Protein AF-A0A1G3GD94-F1 (afdb_monomer_lite)

Structure (mmCIF, N/CA/C/O backbone):
data_AF-A0A1G3GD94-F1
#
_entry.id   AF-A0A1G3GD94-F1
#
loop_
_atom_site.group_PDB
_atom_site.id
_atom_site.type_symbol
_atom_site.label_atom_id
_atom_site.label_alt_id
_atom_site.label_comp_id
_atom_site.label_asym_id
_atom_site.label_entity_id
_atom_site.label_seq_id
_atom_site.pdbx_PDB_ins_code
_atom_site.Cartn_x
_atom_site.Cartn_y
_atom_site.Cartn_z
_atom_site.occupancy
_atom_site.B_iso_or_equiv
_atom_site.auth_seq_id
_atom_site.auth_comp_id
_atom_site.auth_asym_id
_atom_site.auth_atom_id
_atom_site.pdbx_PDB_model_num
ATOM 1 N N . MET A 1 1 ? -26.693 33.421 21.649 1.00 55.22 1 MET A N 1
ATOM 2 C CA . MET A 1 1 ? -25.336 32.861 21.444 1.00 55.22 1 MET A CA 1
ATOM 3 C C . MET A 1 1 ? -24.339 33.397 22.487 1.00 55.22 1 MET A C 1
ATOM 5 O O . MET A 1 1 ? -23.195 33.652 22.156 1.00 55.22 1 MET A O 1
ATOM 9 N N . SER A 1 2 ? -24.742 33.549 23.755 1.00 68.50 2 SER A N 1
ATOM 10 C CA . SER A 1 2 ? -23.859 34.012 24.847 1.00 68.50 2 SER A CA 1
ATOM 11 C C . SER A 1 2 ? -23.250 32.871 25.668 1.00 68.50 2 SER A C 1
ATOM 13 O O . SER A 1 2 ? -22.349 33.102 26.458 1.00 68.50 2 SER A O 1
ATOM 15 N N . GLU A 1 3 ? -23.748 31.647 25.492 1.00 65.88 3 GLU A N 1
ATOM 16 C CA . GLU A 1 3 ? -23.372 30.481 26.299 1.00 65.88 3 GLU A CA 1
ATOM 17 C C . GLU A 1 3 ? -21.936 29.992 26.029 1.00 65.88 3 GLU A C 1
ATOM 19 O O . GLU A 1 3 ? -21.295 29.480 26.934 1.00 65.88 3 GLU A O 1
ATOM 24 N N . TYR A 1 4 ? -21.397 30.237 24.830 1.00 69.19 4 TYR A N 1
ATOM 25 C CA . TYR A 1 4 ? -20.037 29.836 24.433 1.00 69.19 4 TYR A CA 1
ATOM 26 C C . TYR A 1 4 ? -19.019 30.987 24.478 1.00 69.19 4 TYR A C 1
ATOM 28 O O . TYR A 1 4 ? -17.971 30.908 23.835 1.00 69.19 4 TYR A O 1
ATOM 36 N N . ALA A 1 5 ? -19.332 32.087 25.168 1.00 80.00 5 ALA A N 1
ATOM 37 C CA . ALA A 1 5 ? -18.368 33.168 25.340 1.00 80.00 5 ALA A CA 1
ATOM 38 C C . ALA A 1 5 ? -17.211 32.695 26.252 1.00 80.00 5 ALA A C 1
AT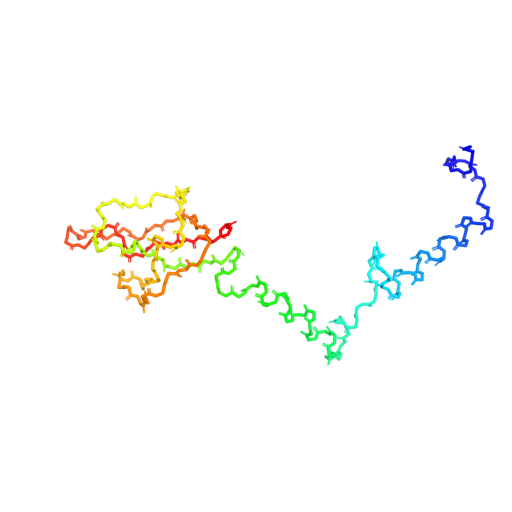OM 40 O O . ALA A 1 5 ? -17.467 31.950 27.199 1.00 80.00 5 ALA A O 1
ATOM 41 N N . PRO A 1 6 ? -15.950 33.099 26.003 1.00 77.38 6 PRO A N 1
ATOM 42 C CA . PRO A 1 6 ? -14.791 32.646 26.787 1.00 77.38 6 PRO A CA 1
ATOM 43 C C . PRO A 1 6 ? -14.881 32.947 28.292 1.00 77.38 6 PRO A C 1
ATOM 45 O O . PRO A 1 6 ? -14.199 32.319 29.096 1.00 77.38 6 PRO A O 1
ATOM 48 N N . ASP A 1 7 ? -15.704 33.926 28.654 1.00 83.19 7 ASP A N 1
ATOM 49 C CA . ASP A 1 7 ? -15.968 34.440 29.995 1.00 83.19 7 ASP A CA 1
ATOM 50 C C . ASP A 1 7 ? -17.333 34.005 30.560 1.00 83.19 7 ASP A C 1
ATOM 52 O O . ASP A 1 7 ? -17.680 34.367 31.687 1.00 83.19 7 ASP A O 1
ATOM 56 N N . ALA A 1 8 ? -18.113 33.215 29.814 1.00 79.81 8 ALA A N 1
ATOM 57 C CA . ALA A 1 8 ? -19.373 32.683 30.311 1.00 79.81 8 ALA A CA 1
ATOM 58 C C . ALA A 1 8 ? -19.117 31.693 31.467 1.00 79.81 8 ALA A C 1
ATOM 60 O O . ALA A 1 8 ? -18.247 30.822 31.359 1.00 79.81 8 ALA A O 1
ATOM 61 N N . PRO A 1 9 ? -19.871 31.774 32.581 1.00 80.81 9 PRO A N 1
ATOM 62 C CA . PRO A 1 9 ? -19.737 30.808 33.662 1.00 80.81 9 PRO A CA 1
ATOM 63 C C . PRO A 1 9 ? -20.099 29.401 33.170 1.00 80.81 9 PRO A C 1
ATOM 65 O O . PRO A 1 9 ? -21.070 29.208 32.434 1.00 80.81 9 PRO A O 1
ATOM 68 N N . GLY A 1 10 ? -19.337 28.397 33.612 1.00 81.44 10 GLY A N 1
ATOM 69 C CA . GLY A 1 10 ? -19.666 26.995 33.366 1.00 81.44 10 GLY A CA 1
ATOM 70 C C . GLY A 1 10 ? -21.061 26.675 33.908 1.00 81.44 10 GLY A C 1
ATOM 71 O O . GLY A 1 10 ? -21.340 26.895 35.086 1.00 81.44 10 GLY A O 1
ATOM 72 N N . THR A 1 11 ? -21.948 26.170 33.051 1.00 87.69 11 THR A N 1
ATOM 73 C CA . THR A 1 11 ? -23.296 25.752 33.434 1.00 87.69 11 THR A CA 1
ATOM 74 C C . THR A 1 11 ? -23.280 24.257 33.730 1.00 87.69 11 THR A C 1
ATOM 76 O O . T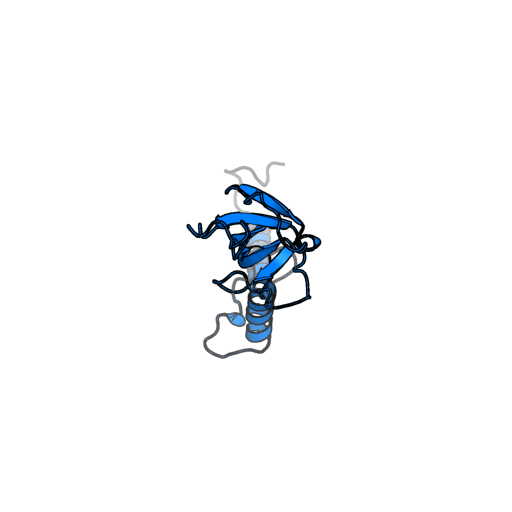HR A 1 11 ? -22.380 23.533 33.299 1.00 87.69 11 THR A O 1
ATOM 79 N N . ALA A 1 12 ? -24.299 23.758 34.430 1.00 86.88 12 ALA A N 1
ATOM 80 C CA . ALA A 1 12 ? -24.476 22.315 34.587 1.00 86.88 12 ALA A CA 1
ATOM 81 C C . ALA A 1 12 ? -24.552 21.591 33.225 1.00 86.88 12 ALA A C 1
ATOM 83 O O . ALA A 1 12 ? -24.086 20.459 33.110 1.00 86.88 12 ALA A O 1
ATOM 84 N N . ASP A 1 13 ? -25.073 22.257 32.186 1.00 87.12 13 ASP A N 1
ATOM 85 C CA . ASP A 1 13 ? -25.133 21.693 30.837 1.00 87.12 13 ASP A CA 1
ATOM 86 C C . ASP A 1 13 ? -23.746 21.570 30.192 1.00 87.12 13 ASP A C 1
ATOM 88 O O . ASP A 1 13 ? -23.442 20.546 29.582 1.00 87.12 13 ASP A O 1
ATOM 92 N N . HIS A 1 14 ? -22.864 22.555 30.394 1.00 87.94 14 HIS A N 1
ATOM 93 C CA . HIS A 1 14 ? -21.470 22.469 29.949 1.00 87.94 14 HIS A CA 1
ATOM 94 C C . HIS A 1 14 ? -20.752 21.261 30.555 1.00 87.94 14 HIS A C 1
ATOM 96 O O . HIS A 1 14 ? -20.123 20.488 29.830 1.00 87.94 14 HIS A O 1
ATOM 102 N N . PHE A 1 15 ? -20.878 21.063 31.870 1.00 88.56 15 PHE A N 1
ATOM 103 C CA . PHE A 1 15 ? -20.244 19.929 32.541 1.00 88.56 15 PHE A CA 1
ATOM 104 C C . PHE A 1 15 ? -20.851 18.592 32.116 1.00 88.56 15 PHE A C 1
ATOM 106 O O . PHE A 1 15 ? -20.102 17.650 31.874 1.00 88.56 15 PHE A O 1
ATOM 113 N N . ARG A 1 16 ? -22.177 18.515 31.946 1.00 91.56 16 ARG A N 1
ATOM 114 C CA . ARG A 1 16 ? -22.845 17.319 31.417 1.00 91.56 16 ARG A CA 1
ATOM 115 C C . ARG A 1 16 ? -22.297 16.932 30.045 1.00 91.56 16 ARG A C 1
ATOM 117 O O . ARG A 1 16 ? -21.843 15.808 29.879 1.00 91.56 16 ARG A O 1
ATOM 124 N N . ARG A 1 17 ? -22.267 17.868 29.092 1.00 86.44 17 ARG A N 1
ATOM 125 C CA . ARG A 1 17 ? -21.763 17.607 27.733 1.00 86.44 17 ARG A CA 1
ATOM 126 C C . ARG A 1 17 ? -20.288 17.224 27.720 1.00 86.44 17 ARG A C 1
ATOM 128 O O . ARG A 1 17 ? -19.866 16.410 26.906 1.00 86.44 17 ARG A O 1
ATOM 135 N N . TRP A 1 18 ? -19.491 17.806 28.615 1.00 86.06 18 TRP A N 1
ATOM 136 C CA . TRP A 1 18 ? -18.092 17.424 28.776 1.00 86.06 18 TRP A CA 1
ATOM 137 C C . TRP A 1 18 ? -17.958 15.970 29.246 1.00 86.06 18 TRP A C 1
ATOM 139 O O . TRP A 1 18 ? -17.188 15.217 28.651 1.00 86.06 18 TRP A O 1
ATOM 149 N N . PHE A 1 19 ? -18.746 15.553 30.241 1.00 89.06 19 PHE A N 1
ATOM 150 C CA . PHE A 1 19 ? -18.791 14.160 30.695 1.00 89.06 19 PHE A CA 1
ATOM 151 C C . PHE A 1 19 ? -19.291 13.204 29.607 1.00 89.06 19 PHE A C 1
ATOM 153 O O . PHE A 1 19 ? -18.637 12.198 29.352 1.00 89.06 19 PHE A O 1
ATOM 160 N N . GLU A 1 20 ? -20.376 13.543 28.910 1.00 89.75 20 GLU A N 1
ATOM 161 C CA . GLU A 1 20 ? -20.911 12.746 27.796 1.00 89.75 20 GLU A CA 1
ATOM 162 C C . GLU A 1 20 ? -19.866 12.550 26.685 1.00 89.75 20 GLU A C 1
ATOM 164 O O . GLU A 1 20 ? -19.758 11.470 26.108 1.00 89.75 20 GLU A O 1
ATOM 169 N N . ASN A 1 21 ? -19.044 13.568 26.411 1.00 84.25 21 ASN A N 1
ATOM 170 C CA . ASN A 1 21 ? -17.968 13.471 25.427 1.00 84.25 21 ASN A CA 1
ATOM 171 C C . ASN A 1 21 ? -16.842 12.524 25.884 1.00 84.25 21 ASN A C 1
ATOM 173 O O . ASN A 1 21 ? -16.327 11.737 25.089 1.00 84.25 21 ASN A O 1
ATOM 177 N N . TRP A 1 22 ? -16.484 12.550 27.172 1.00 85.12 22 TRP A N 1
ATOM 178 C CA . TRP A 1 22 ? -15.541 11.583 27.739 1.00 85.12 22 TRP A CA 1
ATOM 179 C C . TRP A 1 22 ? -16.084 10.157 27.683 1.00 85.12 22 TRP A C 1
ATOM 181 O O . TRP A 1 22 ? -15.377 9.256 27.236 1.00 85.12 22 TRP A O 1
ATOM 191 N N . GLU A 1 23 ? -17.338 9.946 28.078 1.00 85.00 23 GLU A N 1
ATOM 192 C CA . GLU A 1 23 ? -17.993 8.638 27.999 1.00 85.00 23 GLU A CA 1
ATOM 193 C C . GLU A 1 23 ? -18.048 8.122 26.558 1.00 85.00 23 GLU A C 1
ATOM 195 O O . GLU A 1 23 ? -17.695 6.969 26.30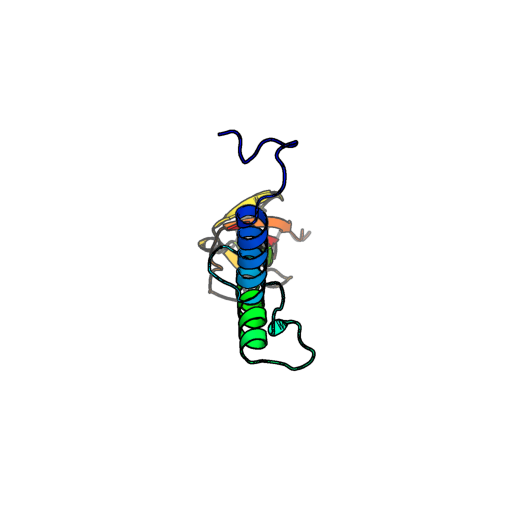6 1.00 85.00 23 GLU A O 1
ATOM 200 N N . ALA A 1 24 ? -18.394 8.982 25.596 1.00 80.62 24 ALA A N 1
ATOM 201 C CA . ALA A 1 24 ? -18.385 8.641 24.177 1.00 80.62 24 ALA A CA 1
ATOM 202 C C . ALA A 1 24 ? -16.984 8.232 23.686 1.00 80.62 24 ALA A C 1
ATOM 204 O O . ALA A 1 24 ? -16.856 7.268 22.924 1.00 80.62 24 ALA A O 1
ATOM 205 N N . GLY A 1 25 ? -15.937 8.918 24.158 1.00 77.25 25 GLY A N 1
ATOM 206 C CA . GLY A 1 25 ? -14.540 8.580 23.884 1.00 77.25 25 GLY A CA 1
ATOM 207 C C . GLY A 1 25 ? -14.098 7.250 24.504 1.00 77.25 25 GLY A C 1
ATOM 208 O O . GLY A 1 25 ? -13.366 6.489 23.881 1.00 77.25 25 GLY A O 1
ATOM 209 N N . PHE A 1 26 ? -14.561 6.891 25.701 1.00 78.56 26 PHE A N 1
ATOM 210 C CA . PHE A 1 26 ? -14.248 5.581 26.291 1.00 78.56 26 PHE A CA 1
ATOM 211 C C . PHE A 1 26 ? -15.055 4.435 25.665 1.00 78.56 26 PHE A C 1
ATOM 213 O O . PHE A 1 26 ? -14.518 3.345 25.464 1.00 78.56 26 PHE A O 1
ATOM 220 N N . ALA A 1 27 ? -16.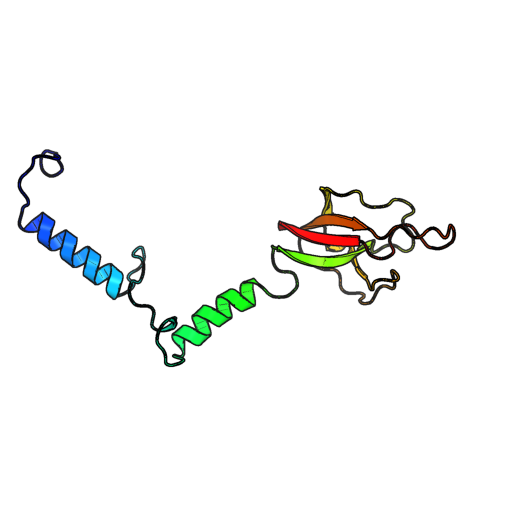314 4.682 25.298 1.00 75.62 27 ALA A N 1
ATOM 221 C CA . ALA A 1 27 ? -17.186 3.703 24.649 1.00 75.62 27 ALA A CA 1
ATOM 222 C C . ALA A 1 27 ? -16.880 3.503 23.151 1.00 75.62 27 ALA A C 1
ATOM 224 O O . ALA A 1 27 ? -17.329 2.522 22.560 1.00 75.62 27 ALA A O 1
ATOM 225 N N . GLY A 1 28 ? -16.111 4.406 22.529 1.00 70.81 28 GLY A N 1
ATOM 226 C CA . GLY A 1 28 ? -15.763 4.331 21.107 1.00 70.81 28 GLY A CA 1
ATOM 227 C C . GLY A 1 28 ? -16.956 4.577 20.180 1.00 70.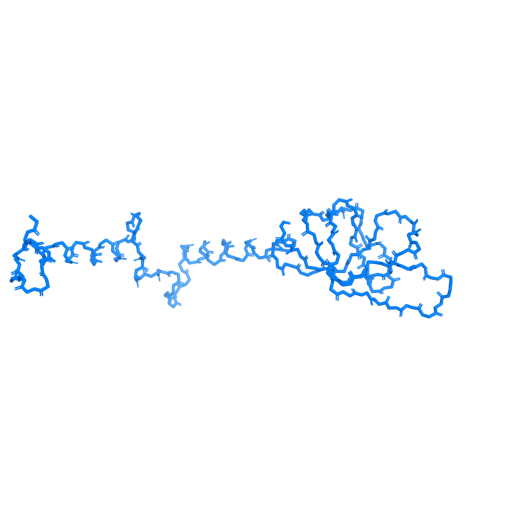81 28 GLY A C 1
ATOM 228 O O . GLY A 1 28 ? -17.094 3.905 19.158 1.00 70.81 28 GLY A O 1
ATOM 229 N N . VAL A 1 29 ? -17.841 5.508 20.548 1.00 77.12 29 VAL A N 1
ATOM 230 C CA . VAL A 1 29 ? -19.015 5.877 19.742 1.00 77.12 29 VAL A CA 1
ATOM 231 C C . VAL A 1 29 ? -18.568 6.501 18.411 1.00 77.12 29 VAL A C 1
ATOM 233 O O . VAL A 1 29 ? -17.544 7.180 18.340 1.00 77.12 29 VAL A O 1
ATOM 236 N N . SER A 1 30 ? -19.337 6.283 17.338 1.00 65.94 30 SER A N 1
ATOM 237 C CA . SER A 1 30 ? -19.052 6.821 15.998 1.00 65.94 30 SER A CA 1
ATOM 238 C C . SER A 1 30 ? -18.767 8.329 16.033 1.00 65.94 30 SER A C 1
ATOM 240 O O . SER A 1 30 ? -19.641 9.117 16.384 1.00 65.94 30 SER A O 1
ATOM 242 N N . GLY A 1 31 ? -17.557 8.725 15.624 1.00 66.62 31 GLY A N 1
ATOM 243 C CA . GLY A 1 31 ? -17.102 10.122 15.605 1.00 66.62 31 GLY A CA 1
ATOM 244 C C . GLY A 1 31 ? -16.242 10.550 16.803 1.00 66.62 31 GLY A C 1
ATOM 245 O O . GLY A 1 31 ? -15.651 11.625 16.739 1.00 66.62 31 GLY A O 1
ATOM 246 N N . ALA A 1 32 ? -16.107 9.720 17.846 1.00 59.56 32 ALA A N 1
ATOM 247 C CA . ALA A 1 32 ? -15.232 9.971 18.993 1.00 59.56 32 ALA A CA 1
ATOM 248 C C . ALA A 1 32 ? -14.000 9.035 18.983 1.00 59.56 32 ALA A C 1
ATOM 250 O O . ALA A 1 32 ? -14.140 7.837 18.715 1.00 59.56 32 ALA A O 1
ATOM 251 N N . PRO A 1 33 ? -12.781 9.535 19.275 1.00 57.56 33 PRO A N 1
ATOM 252 C CA . PRO A 1 33 ? -11.595 8.689 19.415 1.00 57.56 33 PRO A CA 1
ATOM 253 C C . PRO A 1 33 ? -11.744 7.721 20.594 1.00 57.56 33 PRO A C 1
ATOM 255 O O . PRO A 1 33 ? -12.042 8.156 21.704 1.00 57.56 33 PRO A O 1
ATOM 258 N N . ARG A 1 34 ? -11.495 6.424 20.375 1.00 67.50 34 ARG A N 1
ATOM 259 C CA . ARG A 1 34 ? -11.534 5.423 21.449 1.00 67.50 34 ARG A CA 1
ATOM 260 C C . ARG A 1 34 ? -10.286 5.544 22.330 1.00 67.50 34 ARG A C 1
ATOM 262 O O . ARG A 1 34 ? -9.184 5.280 21.861 1.00 67.50 34 ARG A O 1
ATOM 269 N N . LEU A 1 35 ? -10.456 5.960 23.585 1.00 69.00 35 LEU A N 1
ATOM 270 C CA . LEU A 1 35 ? -9.339 6.264 24.497 1.00 69.00 35 LEU A CA 1
ATOM 271 C C . LEU A 1 35 ? -8.751 5.034 25.204 1.00 69.00 35 LEU A C 1
ATOM 273 O O . LEU A 1 35 ? -7.627 5.092 25.695 1.00 69.00 35 LEU A O 1
ATOM 277 N N . VAL A 1 36 ? -9.485 3.920 25.232 1.00 67.94 36 VAL A N 1
ATOM 278 C CA . VAL A 1 36 ? -8.992 2.622 25.711 1.00 67.94 36 VAL A CA 1
ATOM 279 C C . VAL A 1 36 ? -9.227 1.608 24.605 1.00 67.94 36 VAL A C 1
ATOM 281 O O . VAL A 1 36 ? -10.354 1.164 24.358 1.00 67.94 36 VAL A O 1
ATOM 284 N N . ASP A 1 37 ? -8.154 1.294 23.890 1.00 61.78 37 ASP A N 1
ATOM 285 C CA . ASP A 1 37 ? -8.168 0.251 22.880 1.00 61.78 37 ASP A CA 1
ATOM 286 C C . ASP A 1 37 ? -7.782 -1.073 23.544 1.00 61.78 37 ASP A C 1
ATOM 288 O O . ASP A 1 37 ? -6.674 -1.210 24.060 1.00 61.78 37 ASP A O 1
ATOM 292 N N . ALA A 1 38 ? -8.682 -2.058 23.516 1.00 60.28 38 ALA A N 1
ATOM 293 C CA . ALA A 1 38 ? -8.356 -3.425 23.927 1.00 60.28 38 ALA A CA 1
ATOM 294 C C . ALA A 1 38 ? -7.220 -4.016 23.065 1.00 60.28 38 ALA A C 1
ATOM 296 O O . ALA A 1 38 ? -6.557 -4.959 23.482 1.00 60.28 38 ALA A O 1
ATOM 297 N N . ALA A 1 39 ? -6.948 -3.436 21.887 1.00 54.66 39 ALA A N 1
ATOM 298 C CA . ALA A 1 39 ? -5.784 -3.760 21.068 1.00 54.66 39 ALA A CA 1
ATOM 299 C C . ALA A 1 39 ? -4.436 -3.368 21.695 1.00 54.66 39 ALA A C 1
ATOM 301 O O . ALA A 1 39 ? -3.406 -3.867 21.245 1.00 54.66 39 ALA A O 1
ATOM 302 N N . LEU A 1 40 ? -4.430 -2.467 22.684 1.00 59.94 40 LEU A N 1
ATOM 303 C CA . LEU A 1 40 ? -3.233 -1.999 23.392 1.00 59.94 40 LEU A CA 1
ATOM 304 C C . LEU A 1 40 ? -3.087 -2.621 24.792 1.00 59.94 40 LEU A C 1
ATOM 306 O O . LEU A 1 40 ? -2.162 -2.264 25.522 1.00 59.94 40 LEU A O 1
ATOM 310 N N . ASP A 1 41 ? -3.980 -3.538 25.171 1.00 66.31 41 ASP A N 1
ATOM 311 C CA . ASP A 1 41 ? -3.841 -4.334 26.389 1.00 66.31 41 ASP A CA 1
ATOM 312 C C . ASP A 1 41 ? -2.728 -5.392 26.217 1.00 66.31 41 ASP A C 1
ATOM 314 O O . ASP A 1 41 ? -2.397 -5.836 25.119 1.00 66.31 41 ASP A O 1
ATOM 318 N N . THR A 1 42 ? -2.128 -5.810 27.327 1.00 66.06 42 THR A N 1
ATOM 319 C CA . THR A 1 42 ? -1.060 -6.821 27.403 1.00 66.06 42 THR A CA 1
ATOM 320 C C . THR A 1 42 ? -1.517 -8.233 27.034 1.00 66.06 42 THR A C 1
ATOM 322 O O . THR A 1 42 ? -0.686 -9.128 26.862 1.00 66.06 42 THR A O 1
ATOM 325 N N . THR A 1 43 ? -2.826 -8.447 26.900 1.00 67.75 43 THR A N 1
ATOM 326 C CA . THR A 1 43 ? -3.403 -9.698 26.416 1.00 67.75 43 THR A CA 1
ATOM 327 C C . THR A 1 43 ? -3.925 -9.523 24.998 1.00 67.75 43 THR A C 1
ATOM 329 O O . THR A 1 43 ? -4.547 -8.524 24.650 1.00 67.75 43 THR A O 1
ATOM 332 N N . VAL A 1 44 ? -3.651 -10.512 24.149 1.00 67.62 44 VAL A N 1
ATOM 333 C CA . VAL A 1 44 ? -4.056 -10.473 22.743 1.00 67.62 44 VAL A CA 1
ATOM 334 C C . VAL A 1 44 ? -5.561 -10.746 22.649 1.00 67.62 44 VAL A C 1
ATOM 336 O O . VAL A 1 44 ? -5.991 -11.895 22.563 1.00 67.62 44 VAL A O 1
ATOM 339 N N . ALA A 1 45 ? -6.363 -9.683 22.685 1.00 75.81 45 ALA A N 1
ATOM 340 C CA . ALA A 1 45 ? -7.802 -9.744 22.450 1.00 75.81 45 ALA A CA 1
ATOM 341 C C . ALA A 1 45 ? -8.117 -9.926 20.952 1.00 75.81 45 ALA A C 1
ATOM 343 O O . ALA A 1 45 ? -7.342 -9.513 20.082 1.00 75.81 45 ALA A O 1
ATOM 344 N N . ALA A 1 46 ? -9.271 -10.516 20.628 1.00 78.00 46 ALA A N 1
ATOM 345 C CA . ALA A 1 46 ? -9.693 -10.746 19.241 1.00 78.00 46 ALA A CA 1
ATOM 346 C C . ALA A 1 46 ? -9.824 -9.431 18.451 1.00 78.00 46 ALA A C 1
ATOM 348 O O . ALA A 1 46 ? -9.449 -9.349 17.280 1.00 78.00 46 ALA A O 1
ATOM 349 N N . GLU A 1 47 ? -10.283 -8.376 19.118 1.00 73.50 47 GLU A N 1
ATOM 350 C CA . GLU A 1 47 ? -10.360 -7.014 18.604 1.00 73.50 47 GLU A CA 1
ATOM 351 C C . GLU A 1 47 ? -8.967 -6.471 18.271 1.00 73.50 47 GLU A C 1
ATOM 353 O O . GLU A 1 47 ? -8.786 -5.850 17.224 1.00 73.50 47 GLU A O 1
ATOM 358 N N . GLY A 1 48 ? -7.968 -6.771 19.107 1.00 72.25 48 GLY A N 1
ATOM 359 C CA . GLY A 1 48 ? -6.571 -6.415 18.872 1.00 72.25 48 GLY A CA 1
ATOM 360 C C . GLY A 1 48 ? -5.974 -7.122 17.663 1.00 72.25 48 GLY A C 1
ATOM 361 O O . GLY A 1 48 ? -5.371 -6.477 16.804 1.00 72.25 48 GLY A O 1
ATOM 362 N N . ILE A 1 49 ? -6.224 -8.428 17.526 1.00 76.56 49 ILE A N 1
ATOM 363 C CA . ILE A 1 49 ? -5.830 -9.196 16.334 1.00 76.56 49 ILE A CA 1
ATOM 364 C C . ILE A 1 49 ? -6.470 -8.592 15.083 1.00 76.56 49 ILE A C 1
ATOM 366 O O . ILE A 1 49 ? -5.786 -8.391 14.083 1.00 76.56 49 ILE A O 1
ATOM 370 N N . SER A 1 50 ? -7.763 -8.265 15.135 1.00 78.81 50 SER A N 1
ATOM 371 C CA . SER A 1 50 ? -8.474 -7.662 14.006 1.00 78.81 50 SER A CA 1
ATOM 372 C C . SER A 1 50 ? -7.922 -6.277 13.655 1.00 78.81 50 SER A C 1
ATOM 374 O O . SER A 1 50 ? -7.736 -5.959 12.481 1.00 78.81 50 SER A O 1
ATOM 376 N N . TRP A 1 51 ? -7.631 -5.447 14.656 1.00 75.00 51 TRP A N 1
ATOM 377 C CA . TRP A 1 51 ? -7.102 -4.096 14.473 1.00 75.00 51 TRP A CA 1
ATOM 378 C C . TRP A 1 51 ? -5.697 -4.098 13.864 1.00 75.00 51 TRP A C 1
ATOM 380 O O . TRP A 1 51 ? -5.437 -3.345 12.915 1.00 75.00 51 TRP A O 1
ATOM 390 N N . VAL A 1 52 ? -4.806 -4.953 14.381 1.00 76.50 52 VAL A N 1
ATOM 391 C CA . VAL A 1 52 ? -3.440 -5.127 13.864 1.00 76.50 52 VAL A CA 1
ATOM 392 C C . VAL A 1 52 ? -3.499 -5.771 12.483 1.00 76.50 52 VAL A C 1
ATOM 394 O O . VAL A 1 52 ? -2.891 -5.268 11.541 1.00 76.50 52 VAL A O 1
ATOM 397 N N . GLY A 1 53 ? -4.288 -6.835 12.333 1.00 78.81 53 GLY A N 1
ATOM 398 C CA . GLY A 1 53 ? -4.472 -7.561 11.082 1.00 78.81 53 GLY A CA 1
ATOM 399 C C . GLY A 1 53 ? -4.961 -6.664 9.949 1.00 78.81 53 GLY A C 1
ATOM 400 O O . GLY A 1 53 ? -4.413 -6.729 8.854 1.00 78.81 53 GLY A O 1
ATOM 401 N N . ALA A 1 54 ? -5.906 -5.756 10.210 1.00 75.12 54 ALA A N 1
ATOM 402 C CA . ALA A 1 54 ? -6.377 -4.791 9.215 1.00 75.12 54 ALA A CA 1
ATOM 403 C C . ALA A 1 54 ? -5.260 -3.851 8.722 1.00 75.12 54 ALA A C 1
ATOM 405 O O . ALA A 1 54 ? -5.185 -3.543 7.534 1.00 75.12 54 ALA A O 1
ATOM 406 N N . ARG A 1 55 ? -4.357 -3.424 9.613 1.00 75.19 55 ARG A N 1
ATOM 407 C CA . ARG A 1 55 ? -3.222 -2.547 9.275 1.00 75.19 55 ARG A CA 1
ATOM 408 C C . ARG A 1 55 ? -2.109 -3.292 8.551 1.00 75.19 55 ARG A C 1
ATOM 410 O O . ARG A 1 55 ? -1.555 -2.769 7.591 1.00 75.19 55 ARG A O 1
ATOM 417 N N . VAL A 1 56 ? -1.824 -4.525 8.961 1.00 73.94 56 VAL A N 1
ATOM 418 C CA . VAL A 1 56 ? -0.869 -5.400 8.267 1.00 73.94 56 VAL A CA 1
ATOM 419 C C . VAL A 1 56 ? -1.392 -5.771 6.878 1.00 73.94 56 VAL A C 1
ATOM 421 O O . VAL A 1 56 ? -0.638 -5.713 5.912 1.00 73.94 56 VAL A O 1
ATOM 424 N N . ALA A 1 57 ? -2.687 -6.070 6.739 1.00 70.94 57 ALA A N 1
ATOM 425 C CA . ALA A 1 57 ? -3.322 -6.324 5.447 1.00 70.94 57 ALA A CA 1
ATOM 426 C C . ALA A 1 57 ? -3.285 -5.087 4.535 1.00 70.94 57 ALA A C 1
ATOM 428 O O . ALA A 1 57 ? -3.035 -5.213 3.338 1.00 70.94 57 ALA A O 1
ATOM 429 N N . ALA A 1 58 ? -3.450 -3.886 5.099 1.00 67.75 58 ALA A N 1
ATOM 430 C CA . ALA A 1 58 ? -3.255 -2.633 4.370 1.00 67.75 58 ALA A CA 1
ATOM 431 C C . ALA A 1 58 ? -1.796 -2.405 3.926 1.00 67.75 58 ALA A C 1
ATOM 433 O O . ALA A 1 58 ? -1.565 -1.590 3.040 1.00 67.75 58 ALA A O 1
ATOM 434 N N . MET A 1 59 ? -0.831 -3.133 4.498 1.00 68.31 59 MET A N 1
ATOM 435 C CA . MET A 1 59 ? 0.594 -3.137 4.137 1.00 68.31 59 MET A CA 1
ATOM 436 C C . MET A 1 59 ? 1.011 -4.410 3.382 1.00 68.31 59 MET A C 1
ATOM 438 O O . MET A 1 59 ? 2.201 -4.715 3.285 1.00 68.31 59 MET A O 1
ATOM 442 N N . ALA A 1 60 ? 0.051 -5.173 2.849 1.00 75.19 60 ALA A N 1
ATOM 443 C CA . ALA A 1 60 ? 0.349 -6.352 2.045 1.00 75.19 60 ALA A CA 1
ATOM 444 C C . ALA A 1 60 ? 1.215 -5.996 0.826 1.00 75.19 60 ALA A C 1
ATOM 446 O O . ALA A 1 60 ? 1.184 -4.869 0.328 1.00 75.19 60 ALA A O 1
ATOM 447 N N . VAL A 1 61 ? 1.969 -6.977 0.314 1.00 70.62 61 VAL A N 1
ATOM 448 C CA . VAL A 1 61 ? 2.797 -6.800 -0.888 1.00 70.62 61 VAL A CA 1
ATOM 449 C C . VAL A 1 61 ? 1.944 -6.245 -2.022 1.00 70.62 61 VAL A C 1
ATOM 451 O O . VAL A 1 61 ? 0.962 -6.853 -2.445 1.00 70.62 61 VAL A O 1
ATOM 454 N N . GLY A 1 62 ? 2.354 -5.081 -2.516 1.00 75.88 62 GLY A N 1
ATOM 455 C CA . GLY A 1 62 ? 1.641 -4.371 -3.558 1.00 75.88 62 GLY A CA 1
ATOM 456 C C . GLY A 1 62 ? 0.646 -3.347 -3.034 1.00 75.88 62 GLY A C 1
ATOM 457 O O . GLY A 1 62 ? -0.019 -2.770 -3.869 1.00 75.88 62 GLY A O 1
ATOM 458 N N . ALA A 1 63 ? 0.529 -3.062 -1.736 1.00 86.06 63 ALA A N 1
ATOM 459 C CA . ALA A 1 63 ? -0.172 -1.880 -1.226 1.00 86.06 63 ALA A CA 1
ATOM 460 C C . ALA A 1 63 ? 0.577 -0.575 -1.562 1.00 86.06 63 ALA A C 1
ATOM 462 O O . ALA A 1 63 ? 1.748 -0.604 -1.945 1.00 86.06 63 ALA A O 1
ATOM 463 N N . VAL A 1 64 ? -0.082 0.580 -1.420 1.00 89.44 64 VAL A N 1
ATOM 464 C CA . VAL A 1 64 ? 0.580 1.891 -1.569 1.00 89.44 64 VAL A CA 1
ATOM 465 C C . VAL A 1 64 ? 1.743 1.992 -0.575 1.00 89.44 64 VAL A C 1
ATOM 467 O O . VAL A 1 64 ? 1.613 1.595 0.580 1.00 89.44 64 VAL A O 1
ATOM 470 N N . GLY A 1 65 ? 2.897 2.469 -1.040 1.00 87.06 65 GLY A N 1
ATOM 471 C CA . GLY A 1 65 ? 4.156 2.486 -0.294 1.00 87.06 65 GLY A CA 1
ATOM 472 C C . GLY A 1 65 ? 4.966 1.187 -0.376 1.00 87.06 65 GLY A C 1
ATOM 473 O O . GLY A 1 65 ? 6.094 1.154 0.108 1.00 87.06 65 GLY A O 1
ATOM 474 N N . SER A 1 66 ? 4.445 0.125 -1.006 1.00 90.19 66 SER A N 1
ATOM 475 C CA . SER A 1 66 ? 5.224 -1.094 -1.262 1.00 90.19 66 SER A CA 1
ATOM 476 C C . SER A 1 66 ? 6.303 -0.851 -2.309 1.00 90.19 66 SER A C 1
ATOM 478 O O . SER A 1 66 ? 6.048 -0.216 -3.332 1.00 90.19 66 SER A O 1
ATOM 480 N N . TYR A 1 67 ? 7.473 -1.448 -2.091 1.00 91.12 67 TYR A N 1
ATOM 481 C CA . TYR A 1 67 ? 8.590 -1.433 -3.030 1.00 91.12 67 TYR A CA 1
ATOM 482 C C . TYR A 1 67 ? 8.711 -2.785 -3.730 1.00 91.12 67 TYR A C 1
ATOM 484 O O . TYR A 1 67 ? 8.523 -3.833 -3.110 1.00 91.12 67 TYR A O 1
ATOM 492 N N . ALA A 1 68 ? 9.038 -2.777 -5.019 1.00 90.00 68 ALA A N 1
ATOM 493 C CA . ALA A 1 68 ? 9.278 -3.998 -5.779 1.00 90.00 68 ALA A CA 1
ATOM 494 C C . ALA A 1 68 ? 10.307 -3.780 -6.890 1.00 90.00 68 ALA A C 1
ATOM 496 O O . ALA A 1 68 ? 10.392 -2.700 -7.480 1.00 90.00 68 ALA A O 1
ATOM 497 N N . PHE A 1 69 ? 11.049 -4.840 -7.217 1.00 88.69 69 PHE A N 1
ATOM 498 C CA . PHE A 1 69 ? 11.820 -4.895 -8.453 1.00 88.69 69 PHE A CA 1
ATOM 499 C C . PHE A 1 69 ? 10.905 -5.293 -9.604 1.00 88.69 69 PHE A C 1
ATOM 501 O O . PHE A 1 69 ? 10.369 -6.405 -9.637 1.00 88.69 69 PHE A O 1
ATOM 508 N N . LEU A 1 70 ? 10.718 -4.369 -10.544 1.00 87.06 70 LEU A N 1
ATOM 509 C CA . LEU A 1 70 ? 9.849 -4.558 -11.696 1.00 87.06 70 LEU A CA 1
ATOM 510 C C . LEU A 1 70 ? 10.586 -4.216 -12.994 1.00 87.06 70 LEU A C 1
ATOM 512 O O . LEU A 1 70 ? 11.387 -3.280 -13.049 1.00 87.06 70 LEU A O 1
ATOM 516 N N . GLY A 1 71 ? 10.283 -4.972 -14.045 1.00 82.62 71 GLY A N 1
ATOM 517 C CA . GLY A 1 71 ? 10.729 -4.731 -15.417 1.00 82.62 71 GLY A CA 1
ATOM 518 C C . GLY A 1 71 ? 9.545 -4.476 -16.350 1.00 82.62 71 GLY A C 1
ATOM 519 O O . GLY A 1 71 ? 8.408 -4.833 -16.036 1.00 82.62 71 GLY A O 1
ATOM 520 N N . ALA A 1 72 ? 9.793 -3.849 -17.501 1.00 74.88 72 ALA A N 1
ATOM 521 C CA . ALA A 1 72 ? 8.761 -3.655 -18.519 1.00 74.88 72 ALA A CA 1
ATOM 522 C C . ALA A 1 72 ? 8.241 -5.010 -19.037 1.00 74.88 72 ALA A C 1
ATOM 524 O O . ALA A 1 72 ? 9.020 -5.919 -19.310 1.00 74.88 72 ALA A O 1
ATOM 525 N N . SER A 1 73 ? 6.919 -5.132 -19.202 1.00 63.88 73 SER A N 1
ATOM 526 C CA . SER A 1 73 ? 6.259 -6.379 -19.626 1.00 63.88 73 SER A CA 1
ATOM 527 C C . SER A 1 73 ? 6.613 -6.842 -21.043 1.00 63.88 73 SER A C 1
ATOM 529 O O . SER A 1 73 ? 6.310 -7.982 -21.395 1.00 63.88 73 SER A O 1
ATOM 531 N N . VAL A 1 74 ? 7.187 -5.972 -21.872 1.00 53.53 74 VAL A N 1
ATOM 532 C CA . VAL A 1 74 ? 7.529 -6.287 -23.260 1.00 53.53 74 VAL A CA 1
ATOM 533 C C . VAL A 1 74 ? 9.016 -6.584 -23.315 1.00 53.53 74 VAL A C 1
ATOM 535 O O . VAL A 1 74 ? 9.822 -5.782 -22.837 1.00 53.53 74 VAL A O 1
ATOM 538 N N . ALA A 1 75 ? 9.361 -7.747 -23.869 1.00 51.69 75 ALA A N 1
ATOM 539 C CA . ALA A 1 75 ? 10.733 -8.151 -24.116 1.00 51.69 75 ALA A CA 1
ATOM 540 C C . ALA A 1 75 ? 11.513 -6.977 -24.727 1.00 51.69 75 ALA A C 1
ATOM 542 O O . ALA A 1 75 ? 11.208 -6.526 -25.826 1.00 51.69 75 ALA A O 1
ATOM 543 N N . ILE A 1 76 ? 12.511 -6.498 -23.982 1.00 50.56 76 ILE A N 1
ATOM 544 C CA . ILE A 1 76 ? 13.537 -5.566 -24.453 1.00 50.56 76 ILE A CA 1
ATOM 545 C C . ILE A 1 76 ? 12.966 -4.199 -24.881 1.00 50.56 76 ILE A C 1
ATOM 547 O O . ILE A 1 76 ? 12.931 -3.845 -26.054 1.00 50.56 76 ILE A O 1
ATOM 551 N N . SER A 1 77 ? 12.588 -3.364 -23.907 1.00 56.25 77 SER A N 1
ATOM 552 C CA . SER A 1 77 ? 12.623 -1.911 -24.124 1.00 56.25 77 SER A CA 1
ATOM 553 C C . SER A 1 77 ? 14.070 -1.431 -23.968 1.00 56.25 77 SER A C 1
ATOM 555 O O . SER A 1 77 ? 14.722 -1.730 -22.965 1.00 56.25 77 SER A O 1
ATOM 557 N N . THR A 1 78 ? 14.578 -0.702 -24.962 1.00 57.22 78 THR A N 1
ATOM 558 C CA . THR A 1 78 ? 15.925 -0.100 -24.967 1.00 57.22 78 THR A CA 1
ATOM 559 C C . THR A 1 78 ? 15.996 1.199 -24.163 1.00 57.22 78 THR A C 1
ATOM 561 O O . THR A 1 78 ? 17.073 1.762 -23.990 1.00 57.22 78 THR A O 1
ATOM 564 N N . THR A 1 79 ? 14.859 1.672 -23.649 1.00 64.12 79 THR A N 1
ATOM 565 C CA . THR A 1 79 ? 14.768 2.889 -22.844 1.00 64.12 79 THR A CA 1
ATOM 566 C C . THR A 1 79 ? 14.580 2.534 -21.373 1.00 64.12 79 THR A C 1
ATOM 568 O O . THR A 1 79 ? 13.622 1.836 -21.011 1.00 64.12 79 THR A O 1
ATOM 571 N N . PHE A 1 80 ? 15.493 3.031 -20.536 1.00 69.00 80 PHE A N 1
ATOM 572 C CA . PHE A 1 80 ? 15.390 2.959 -19.083 1.00 69.00 80 PHE A CA 1
ATOM 573 C C . PHE A 1 80 ? 14.290 3.897 -18.578 1.00 69.00 80 PHE A C 1
ATOM 575 O O . PHE A 1 80 ? 14.149 5.024 -19.053 1.00 69.00 80 PHE A O 1
ATOM 582 N N . ALA A 1 81 ? 13.545 3.456 -17.566 1.00 78.00 81 ALA A N 1
ATOM 583 C CA . ALA A 1 81 ? 12.752 4.370 -16.757 1.00 78.00 81 ALA A CA 1
ATOM 584 C C . ALA A 1 81 ? 13.703 5.235 -15.911 1.00 78.00 81 ALA A C 1
ATOM 586 O O . ALA A 1 81 ? 14.514 4.710 -15.141 1.00 78.00 81 ALA A O 1
ATOM 587 N N . THR A 1 82 ? 13.620 6.557 -16.050 1.00 83.44 82 THR A N 1
ATOM 588 C CA . THR A 1 82 ? 14.342 7.491 -15.178 1.00 83.44 82 THR A CA 1
ATOM 589 C C . THR A 1 82 ? 13.621 7.616 -13.839 1.00 83.44 82 THR A C 1
ATOM 591 O O . THR A 1 82 ? 12.407 7.402 -13.765 1.00 83.44 82 THR A O 1
ATOM 594 N N . ALA A 1 83 ? 14.352 7.950 -12.776 1.00 87.94 83 ALA A N 1
ATOM 595 C CA . ALA A 1 83 ? 13.738 8.201 -11.475 1.00 87.94 83 ALA A CA 1
ATOM 596 C C . ALA A 1 83 ? 12.646 9.286 -11.588 1.00 87.94 83 ALA A C 1
ATOM 598 O O . ALA A 1 83 ? 12.783 10.223 -12.378 1.00 87.94 83 ALA A O 1
ATOM 599 N N . GLY A 1 84 ? 11.545 9.116 -10.857 1.00 90.12 84 GLY A N 1
ATOM 600 C CA . GLY A 1 84 ? 10.351 9.965 -10.918 1.00 90.12 84 GLY A CA 1
ATOM 601 C C . GLY A 1 84 ? 9.375 9.633 -12.053 1.00 90.12 84 GLY A C 1
ATOM 602 O O . GLY A 1 84 ? 8.269 10.166 -12.091 1.00 90.12 84 GLY A O 1
ATOM 603 N N . THR A 1 85 ? 9.733 8.749 -12.994 1.00 90.25 85 THR A N 1
ATOM 604 C CA . THR A 1 85 ? 8.768 8.307 -14.016 1.00 90.25 85 THR A CA 1
ATOM 605 C C . THR A 1 85 ? 7.726 7.380 -13.416 1.00 90.25 85 THR A C 1
ATOM 607 O O . THR A 1 85 ? 8.049 6.505 -12.614 1.00 90.25 85 THR A O 1
ATOM 610 N N . THR A 1 86 ? 6.475 7.534 -13.842 1.00 92.69 86 THR A N 1
ATOM 611 C CA . THR A 1 86 ? 5.368 6.700 -13.378 1.00 92.69 86 THR A CA 1
ATOM 612 C C . THR A 1 86 ? 4.912 5.727 -14.459 1.00 92.69 86 THR A C 1
ATOM 614 O O . THR A 1 86 ? 4.945 6.023 -15.657 1.00 92.69 86 THR A O 1
ATOM 617 N N . LYS A 1 87 ? 4.493 4.530 -14.045 1.00 90.19 87 LYS A N 1
ATOM 618 C CA . LYS A 1 87 ? 3.898 3.515 -14.918 1.00 90.19 87 LYS A CA 1
ATOM 619 C C . LYS A 1 87 ? 2.741 2.812 -14.229 1.00 90.19 87 LYS A C 1
ATOM 621 O O . LYS A 1 87 ? 2.774 2.554 -13.030 1.00 90.19 87 LYS A O 1
ATOM 626 N N . ALA A 1 88 ? 1.737 2.439 -15.017 1.00 92.00 88 ALA A N 1
ATOM 627 C CA . ALA A 1 88 ? 0.734 1.487 -14.567 1.00 92.00 88 ALA A CA 1
ATOM 628 C C . ALA A 1 88 ? 1.396 0.120 -14.335 1.00 92.00 88 ALA A C 1
ATOM 630 O O . ALA A 1 88 ? 2.208 -0.332 -15.144 1.00 92.00 88 ALA A O 1
ATOM 631 N N . GLY A 1 89 ? 1.020 -0.564 -13.260 1.00 90.25 89 GLY A N 1
ATOM 632 C CA . GLY A 1 89 ? 1.535 -1.887 -12.921 1.00 90.25 89 GLY A CA 1
ATOM 633 C C . GLY A 1 89 ? 1.220 -2.938 -13.991 1.00 90.25 89 GLY A C 1
ATOM 634 O O . GLY A 1 89 ? 2.008 -3.854 -14.203 1.00 90.25 89 GLY A O 1
ATOM 635 N N . SER A 1 90 ? 0.149 -2.746 -14.770 1.00 89.75 90 SER A N 1
ATOM 636 C CA . SER A 1 90 ? -0.171 -3.564 -15.948 1.00 89.75 90 SER A CA 1
ATOM 637 C C . SER A 1 90 ? 0.910 -3.528 -17.038 1.00 89.75 90 SER A C 1
ATOM 639 O O . SER A 1 90 ? 1.027 -4.477 -17.810 1.00 89.75 90 SER A O 1
ATOM 641 N N . ALA A 1 91 ? 1.734 -2.477 -17.086 1.00 87.06 91 ALA A N 1
ATOM 642 C CA . ALA A 1 91 ? 2.876 -2.368 -17.996 1.00 87.06 91 ALA A CA 1
ATOM 643 C C . ALA A 1 91 ? 4.165 -2.998 -17.430 1.00 87.06 91 ALA A C 1
ATOM 645 O O . ALA A 1 91 ? 5.201 -3.003 -18.103 1.00 87.06 91 ALA A O 1
ATOM 646 N N . LEU A 1 92 ? 4.114 -3.513 -16.200 1.00 87.06 92 LEU A N 1
ATOM 647 C CA . LEU A 1 92 ? 5.248 -4.021 -15.441 1.00 87.06 92 LEU A CA 1
ATOM 648 C C . LEU A 1 92 ? 5.085 -5.515 -15.125 1.00 87.06 92 LEU A C 1
ATOM 650 O O . LEU A 1 92 ? 3.983 -6.071 -15.154 1.00 87.06 92 LEU A O 1
ATOM 654 N N . LYS A 1 93 ? 6.206 -6.168 -14.818 1.00 88.38 93 LYS A N 1
ATOM 655 C CA . LYS A 1 93 ? 6.293 -7.549 -14.326 1.00 88.38 93 LYS A CA 1
ATOM 656 C C . LYS A 1 93 ? 7.307 -7.629 -13.197 1.00 88.38 93 LYS A C 1
ATOM 658 O O . LYS A 1 93 ? 8.308 -6.916 -13.230 1.00 88.38 93 LYS A O 1
ATOM 663 N N . TYR A 1 94 ? 7.070 -8.516 -12.235 1.00 87.81 94 TYR A N 1
ATOM 664 C CA . TYR A 1 94 ? 8.050 -8.795 -11.188 1.00 87.81 94 TYR A CA 1
ATOM 665 C C . TYR A 1 94 ? 9.330 -9.361 -11.798 1.00 87.81 94 TYR A C 1
ATOM 667 O O . TYR A 1 94 ? 9.285 -10.331 -12.558 1.00 87.81 94 TYR A O 1
ATOM 675 N N . ALA A 1 95 ? 10.458 -8.747 -11.457 1.00 84.00 95 ALA A N 1
ATOM 676 C CA . ALA A 1 95 ? 11.768 -9.090 -11.985 1.00 84.00 95 ALA A CA 1
ATOM 677 C C . ALA A 1 95 ? 12.762 -9.342 -10.847 1.00 84.00 95 ALA A C 1
ATOM 679 O O . ALA A 1 95 ? 12.710 -8.700 -9.800 1.00 84.00 95 ALA A O 1
ATOM 680 N N . GLY A 1 96 ? 13.669 -10.292 -11.055 1.00 78.88 96 GLY A N 1
ATOM 681 C CA . GLY A 1 96 ? 14.812 -10.518 -10.177 1.00 78.88 96 GLY A CA 1
ATOM 682 C C . GLY A 1 96 ? 15.926 -9.527 -10.481 1.00 78.88 96 GLY A C 1
ATOM 683 O O . GLY A 1 96 ? 15.896 -8.868 -11.511 1.00 78.88 96 GLY A O 1
ATOM 684 N N . MET A 1 97 ? 16.943 -9.469 -9.622 1.00 74.12 97 MET A N 1
ATOM 685 C CA . MET A 1 97 ? 18.074 -8.535 -9.735 1.00 74.12 97 MET A CA 1
ATOM 686 C C . MET A 1 97 ? 18.810 -8.594 -11.093 1.00 74.12 97 MET A C 1
ATOM 688 O O . MET A 1 97 ? 19.410 -7.618 -11.520 1.00 74.12 97 MET A O 1
ATOM 692 N N . SER A 1 98 ? 18.772 -9.736 -11.782 1.00 72.38 98 SER A N 1
ATOM 693 C CA . SER A 1 98 ? 19.366 -9.927 -13.113 1.00 72.38 98 SER A CA 1
ATOM 694 C C . SER A 1 98 ? 18.437 -9.556 -14.272 1.00 72.38 98 SER A C 1
ATOM 696 O O . SER A 1 98 ? 18.816 -9.711 -15.429 1.00 72.38 98 SER A O 1
ATOM 698 N N . GLY A 1 99 ? 17.199 -9.154 -13.984 1.00 71.62 99 GLY A N 1
ATOM 699 C CA . GLY A 1 99 ? 16.199 -8.760 -14.977 1.00 71.62 99 GLY A CA 1
ATOM 700 C C . GLY A 1 99 ? 15.385 -9.885 -15.549 1.00 71.62 99 GLY A C 1
ATOM 701 O O . GLY A 1 99 ? 14.553 -9.677 -16.430 1.00 71.62 99 GLY A O 1
ATOM 702 N N . THR A 1 100 ? 15.599 -11.077 -15.012 1.00 75.94 100 THR A N 1
ATOM 703 C CA . THR A 1 100 ? 14.756 -12.225 -15.269 1.00 75.94 100 THR A CA 1
ATOM 704 C C . THR A 1 100 ? 13.361 -11.922 -14.744 1.00 75.94 100 THR A C 1
ATOM 706 O O . THR A 1 100 ? 13.189 -11.643 -13.556 1.00 75.94 100 THR A O 1
ATOM 709 N N . VAL A 1 101 ? 12.361 -11.988 -15.621 1.00 79.75 101 VAL A N 1
ATOM 710 C CA . VAL A 1 101 ? 10.955 -11.938 -15.218 1.00 79.75 101 VAL A CA 1
ATOM 711 C C . VAL A 1 101 ? 10.677 -13.154 -14.337 1.00 79.75 101 VAL A C 1
ATOM 713 O O . VAL A 1 101 ? 10.800 -14.291 -14.786 1.00 79.75 101 VAL A O 1
ATOM 716 N N . LEU A 1 102 ? 10.334 -12.910 -13.074 1.00 82.69 102 LEU A N 1
ATOM 717 C CA . LEU A 1 102 ? 10.050 -13.954 -12.086 1.00 82.69 102 LEU A CA 1
ATOM 718 C C . LEU A 1 102 ? 8.583 -14.382 -12.112 1.00 82.69 102 LEU A C 1
ATOM 720 O O . LEU A 1 102 ? 8.249 -15.468 -11.649 1.00 82.69 102 LEU A O 1
ATOM 724 N N . SER A 1 103 ? 7.700 -13.523 -12.623 1.00 82.44 103 SER A N 1
ATOM 725 C CA . SER A 1 103 ? 6.266 -13.788 -12.676 1.00 82.44 103 SER A CA 1
ATOM 726 C C . SER A 1 103 ? 5.628 -13.180 -13.915 1.00 82.44 103 SER A C 1
ATOM 728 O O . SER A 1 103 ? 5.942 -12.062 -14.324 1.00 82.44 103 SER A O 1
ATOM 730 N N . THR A 1 104 ? 4.674 -13.908 -14.487 1.00 80.31 104 THR A N 1
ATOM 731 C CA . THR A 1 104 ? 3.811 -13.423 -15.569 1.00 80.31 104 THR A CA 1
ATOM 732 C C . THR A 1 104 ? 2.655 -12.567 -15.048 1.00 80.31 104 THR A C 1
ATOM 734 O O . THR A 1 104 ? 1.988 -11.905 -15.844 1.00 80.31 104 THR A O 1
ATOM 737 N N . VAL A 1 105 ? 2.432 -12.518 -13.731 1.00 86.69 105 VAL A N 1
ATOM 738 C CA . VAL A 1 105 ? 1.436 -11.646 -13.100 1.00 86.69 105 VAL A CA 1
ATOM 739 C C . VAL A 1 105 ? 1.964 -10.214 -13.069 1.00 86.69 105 VAL A C 1
ATOM 741 O O . VAL A 1 105 ? 3.086 -9.954 -12.632 1.00 86.69 105 VAL A O 1
ATOM 744 N N . SER A 1 106 ? 1.150 -9.277 -13.552 1.00 89.19 106 SER A N 1
ATOM 745 C CA . SER A 1 106 ? 1.445 -7.850 -13.428 1.00 89.19 106 SER A CA 1
ATOM 746 C C . SER A 1 106 ? 0.989 -7.328 -12.067 1.00 89.19 106 SER A C 1
ATOM 748 O O . SER A 1 106 ? -0.105 -7.690 -11.629 1.00 89.19 106 SER A O 1
ATOM 750 N N . PRO A 1 107 ? 1.776 -6.462 -11.408 1.00 90.88 107 PRO A N 1
ATOM 751 C CA . PRO A 1 107 ? 1.302 -5.759 -10.226 1.00 90.88 107 PRO A CA 1
ATOM 752 C C . PRO A 1 107 ? 0.133 -4.829 -10.586 1.00 90.88 107 PRO A C 1
ATOM 754 O O . PRO A 1 107 ? 0.025 -4.336 -11.708 1.00 90.88 107 PRO A O 1
ATOM 757 N N . SER A 1 108 ? -0.749 -4.564 -9.627 1.00 90.88 108 SER A N 1
ATOM 758 C CA . SER A 1 108 ? -1.819 -3.569 -9.771 1.00 90.88 108 SER A CA 1
ATOM 759 C C . SER A 1 108 ? -1.328 -2.154 -9.453 1.00 90.88 108 SER A C 1
ATOM 761 O O . SER A 1 108 ? -0.286 -1.987 -8.820 1.00 90.88 108 SER A O 1
ATOM 763 N N . GLY A 1 109 ? -2.128 -1.147 -9.804 1.00 92.06 109 GLY A N 1
ATOM 764 C CA . GLY A 1 109 ? -1.912 0.239 -9.380 1.00 92.06 109 GLY A CA 1
ATOM 765 C C . GLY A 1 109 ? -0.925 1.023 -10.242 1.00 92.06 109 GLY A C 1
ATOM 766 O O . GLY A 1 109 ? -0.567 0.599 -11.340 1.00 92.06 109 GLY A O 1
ATOM 767 N N . THR A 1 110 ? -0.493 2.171 -9.736 1.00 94.19 110 THR A N 1
ATOM 768 C CA . THR A 1 110 ? 0.492 3.068 -10.342 1.00 94.19 110 THR A CA 1
ATOM 769 C C . THR A 1 110 ? 1.777 3.034 -9.531 1.00 94.19 110 THR A C 1
ATOM 771 O O . THR A 1 110 ? 1.763 3.120 -8.303 1.00 94.19 110 THR A O 1
ATOM 774 N N . TRP A 1 111 ? 2.894 2.929 -10.236 1.00 93.69 111 TRP A N 1
ATOM 775 C CA . TRP A 1 111 ? 4.225 2.765 -9.675 1.00 93.69 111 TRP A CA 1
ATOM 776 C C . TRP A 1 111 ? 5.133 3.898 -10.135 1.00 93.69 111 TRP A C 1
ATOM 778 O O . TRP A 1 111 ? 5.087 4.280 -11.302 1.00 93.69 111 TRP A O 1
ATOM 788 N N . GLU A 1 112 ? 5.980 4.399 -9.243 1.00 94.38 112 GLU A N 1
ATOM 789 C CA . GLU A 1 112 ? 6.999 5.412 -9.518 1.00 94.38 112 GLU A CA 1
ATOM 790 C C . GLU A 1 112 ? 8.401 4.797 -9.465 1.00 94.38 112 GLU A C 1
ATOM 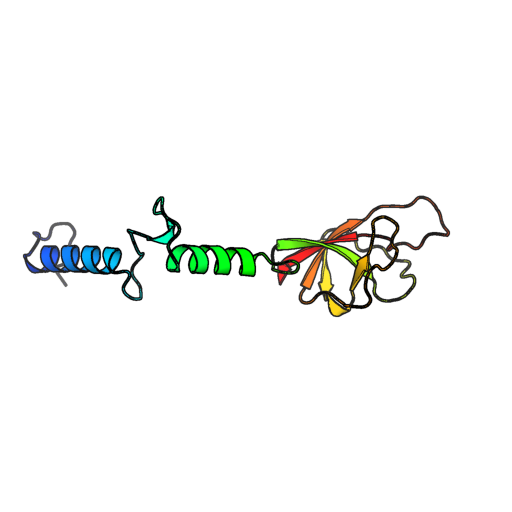792 O O . GLU A 1 112 ? 8.728 4.036 -8.552 1.00 94.38 112 GLU A O 1
ATOM 797 N N . CYS A 1 113 ? 9.217 5.094 -10.473 1.00 91.62 113 CYS A N 1
ATOM 798 C CA . CYS A 1 113 ? 10.587 4.618 -10.596 1.00 91.62 113 CYS A CA 1
ATOM 799 C C . CYS A 1 113 ? 11.491 5.360 -9.610 1.00 91.62 113 CYS A C 1
ATOM 801 O O . CYS A 1 113 ? 11.548 6.587 -9.621 1.00 91.62 113 CYS A O 1
ATOM 803 N N . LEU A 1 114 ? 12.257 4.621 -8.811 1.00 91.50 114 LEU A N 1
ATOM 804 C CA . LEU A 1 114 ? 13.251 5.183 -7.889 1.00 91.50 114 LEU A CA 1
ATOM 805 C C . LEU A 1 114 ? 14.673 5.087 -8.434 1.00 91.50 114 LEU A C 1
ATOM 807 O O . LEU A 1 114 ? 15.555 5.843 -8.040 1.00 91.50 114 LEU A O 1
ATOM 811 N N . GLY A 1 115 ? 14.901 4.145 -9.340 1.00 85.19 115 GLY A N 1
ATOM 812 C CA . GLY A 1 115 ? 16.207 3.896 -9.918 1.00 85.19 115 GLY A CA 1
ATOM 813 C C . GLY A 1 115 ? 16.277 2.516 -10.540 1.00 85.19 115 GLY A C 1
ATOM 814 O O . GLY A 1 115 ? 15.452 1.641 -10.279 1.00 85.19 115 GLY A O 1
ATOM 815 N N . HIS A 1 116 ? 17.272 2.315 -11.385 1.00 78.81 116 HIS A N 1
ATOM 816 C CA . HIS A 1 116 ? 17.513 1.052 -12.061 1.00 78.81 116 HIS A CA 1
ATOM 817 C C . HIS A 1 116 ? 18.967 0.648 -11.878 1.00 78.81 116 HIS A C 1
ATOM 819 O O . HIS A 1 116 ? 19.846 1.498 -11.732 1.00 78.81 116 HIS A O 1
ATOM 825 N N . MET A 1 117 ? 19.228 -0.654 -11.913 1.00 72.25 117 MET A N 1
ATOM 826 C CA . MET A 1 117 ? 20.599 -1.115 -12.063 1.00 72.25 117 MET A CA 1
ATOM 827 C C . MET A 1 117 ? 21.049 -0.879 -13.502 1.00 72.25 117 MET A C 1
ATOM 829 O O . MET A 1 117 ? 20.398 -1.313 -14.454 1.00 72.25 117 MET A O 1
ATOM 833 N N . GLN A 1 118 ? 22.165 -0.173 -13.653 1.00 65.56 118 GLN A N 1
ATOM 834 C CA . GLN A 1 118 ? 22.839 -0.014 -14.931 1.00 65.56 118 GLN A CA 1
ATOM 835 C C . GLN A 1 118 ? 23.782 -1.203 -15.124 1.00 65.56 118 GLN A C 1
ATOM 837 O O . GLN A 1 118 ? 24.674 -1.430 -14.309 1.00 65.56 118 GLN A O 1
ATOM 842 N N . ASN A 1 119 ? 23.587 -1.963 -16.200 1.00 61.62 119 ASN A N 1
ATOM 843 C CA . ASN A 1 119 ? 24.502 -3.032 -16.581 1.00 61.62 119 ASN A CA 1
ATOM 844 C C . ASN A 1 119 ? 25.367 -2.543 -17.751 1.00 61.62 119 ASN A C 1
ATOM 846 O O . ASN A 1 119 ? 24.838 -2.076 -18.755 1.00 61.62 119 ASN A O 1
ATOM 850 N N . ASN A 1 120 ? 26.695 -2.651 -17.646 1.00 58.56 120 ASN A N 1
ATOM 851 C CA . ASN A 1 120 ? 27.640 -2.156 -18.666 1.00 58.56 120 ASN A CA 1
ATOM 852 C C . ASN A 1 120 ? 27.775 -3.084 -19.891 1.00 58.56 120 ASN A C 1
ATOM 854 O O . ASN A 1 120 ? 28.674 -2.908 -20.710 1.00 58.56 120 ASN A O 1
ATOM 858 N N . SER A 1 121 ? 26.909 -4.092 -20.020 1.00 56.06 121 SER A N 1
ATOM 859 C CA . SER A 1 121 ? 26.923 -5.024 -21.148 1.00 56.06 121 SER A CA 1
ATOM 860 C C . SER A 1 121 ? 25.917 -4.587 -22.220 1.00 56.06 121 SER A C 1
ATOM 862 O O . SER A 1 121 ? 24.717 -4.607 -21.950 1.00 56.06 121 SER A O 1
ATOM 864 N N . PRO A 1 122 ? 26.356 -4.267 -23.452 1.00 53.28 122 PRO A N 1
ATOM 865 C CA . PRO A 1 122 ? 25.477 -3.792 -24.528 1.00 53.28 122 PRO A CA 1
ATOM 866 C C . PRO A 1 122 ? 24.478 -4.851 -25.035 1.00 53.28 122 PRO A C 1
ATOM 868 O O . PRO A 1 122 ? 23.557 -4.518 -25.772 1.00 53.28 122 PRO A O 1
ATOM 871 N N . SER A 1 123 ? 24.638 -6.120 -24.642 1.00 53.56 123 SER A N 1
ATOM 872 C CA . SER A 1 123 ? 23.726 -7.226 -24.969 1.00 53.56 123 SER A CA 1
ATOM 873 C C . SER A 1 123 ? 22.644 -7.480 -23.914 1.00 53.56 123 SER A C 1
ATOM 875 O O . SER A 1 123 ? 21.765 -8.313 -24.128 1.00 53.56 123 SER A O 1
ATOM 877 N N . GLN A 1 124 ? 22.700 -6.792 -22.771 1.00 54.12 124 GLN A N 1
ATOM 878 C CA . GLN A 1 124 ? 21.775 -6.981 -21.661 1.00 54.12 124 GLN A CA 1
ATOM 879 C C . GLN A 1 124 ? 20.874 -5.752 -21.551 1.00 54.12 124 GLN A C 1
ATOM 881 O O . GLN A 1 124 ? 21.243 -4.710 -21.022 1.00 54.12 124 GLN A O 1
ATOM 886 N N . SER A 1 125 ? 19.695 -5.913 -22.145 1.00 53.31 125 SER A N 1
ATOM 887 C CA . SER A 1 125 ? 18.574 -4.984 -22.270 1.00 53.31 125 SER A CA 1
ATOM 888 C C . SER A 1 125 ? 18.426 -3.985 -21.123 1.00 53.31 125 SER A C 1
ATOM 890 O O . SER A 1 125 ? 18.483 -4.327 -19.950 1.00 53.31 125 SER A O 1
ATOM 892 N N . ALA A 1 126 ? 18.127 -2.740 -21.463 1.00 52.69 126 ALA A N 1
ATOM 893 C CA . ALA A 1 126 ? 17.955 -1.621 -20.550 1.00 52.69 126 ALA A CA 1
ATOM 894 C C . ALA A 1 126 ? 16.683 -1.691 -19.669 1.00 52.69 126 ALA A C 1
ATOM 896 O O . ALA A 1 126 ? 15.926 -0.736 -19.654 1.00 52.69 126 ALA A O 1
ATOM 897 N N . ASN A 1 127 ? 16.372 -2.805 -18.990 1.00 55.31 127 ASN A N 1
ATOM 898 C CA . ASN A 1 127 ? 15.178 -2.959 -18.128 1.00 55.31 127 ASN A CA 1
ATOM 899 C C . ASN A 1 127 ? 15.294 -4.127 -17.119 1.00 55.31 127 ASN A C 1
ATOM 901 O O . ASN A 1 127 ? 14.303 -4.770 -16.775 1.00 55.31 127 ASN A O 1
ATOM 905 N N . LEU A 1 128 ? 16.507 -4.437 -16.657 1.00 64.50 128 LEU A N 1
ATOM 906 C CA . LEU A 1 128 ? 16.805 -5.699 -15.969 1.00 64.50 128 LEU A CA 1
ATOM 907 C C . LEU A 1 128 ? 16.632 -5.663 -14.439 1.00 64.50 128 LEU A C 1
ATOM 909 O O . LEU A 1 128 ? 17.258 -6.443 -13.751 1.00 64.50 128 LEU A O 1
ATOM 913 N N . ALA A 1 129 ? 15.786 -4.780 -13.913 1.00 75.12 129 ALA A N 1
ATOM 914 C CA . ALA A 1 129 ? 15.340 -4.646 -12.516 1.00 75.12 129 ALA A CA 1
ATOM 915 C C . ALA A 1 129 ? 15.425 -3.175 -12.147 1.00 75.12 129 ALA A C 1
ATOM 917 O O . ALA A 1 129 ? 16.482 -2.620 -11.834 1.00 75.12 129 ALA A O 1
ATOM 918 N N . THR A 1 130 ? 14.268 -2.542 -12.197 1.00 84.94 130 THR A N 1
ATOM 919 C CA . THR A 1 130 ? 14.084 -1.185 -11.719 1.00 84.94 130 THR A CA 1
ATOM 920 C C . THR A 1 130 ? 13.389 -1.281 -10.374 1.00 84.94 130 THR A C 1
ATOM 922 O O . THR A 1 130 ? 12.483 -2.095 -10.200 1.00 84.94 130 THR A O 1
ATOM 925 N N . MET A 1 131 ? 13.844 -0.497 -9.406 1.00 89.88 131 MET A N 1
ATOM 926 C CA . MET A 1 131 ? 13.165 -0.367 -8.130 1.00 89.88 131 MET A CA 1
ATOM 927 C C . MET A 1 131 ? 12.013 0.615 -8.302 1.00 89.88 131 MET A C 1
ATOM 929 O O . MET A 1 131 ? 12.214 1.746 -8.750 1.00 89.88 131 MET A O 1
ATOM 933 N N . TRP A 1 132 ? 10.814 0.174 -7.945 1.00 92.06 132 TRP A N 1
ATOM 934 C CA . TRP A 1 132 ? 9.608 0.986 -7.999 1.00 92.06 132 TRP A CA 1
ATOM 935 C C . TRP A 1 132 ? 8.932 1.033 -6.637 1.00 92.06 132 TRP A C 1
ATOM 937 O O . TRP A 1 132 ? 8.981 0.050 -5.898 1.00 92.06 132 TRP A O 1
ATOM 947 N N . VAL A 1 133 ? 8.245 2.137 -6.353 1.00 94.19 133 VAL A N 1
ATOM 948 C CA . VAL A 1 133 ? 7.312 2.271 -5.228 1.00 94.19 133 VAL A CA 1
ATOM 949 C C . VAL A 1 133 ? 5.890 2.429 -5.753 1.00 94.19 133 VAL A C 1
ATOM 951 O O . VAL A 1 133 ? 5.663 3.143 -6.730 1.00 94.19 133 VAL A O 1
ATOM 954 N N . ARG A 1 134 ? 4.916 1.758 -5.137 1.00 94.62 134 ARG A N 1
ATOM 955 C CA . ARG A 1 134 ? 3.505 1.945 -5.492 1.00 94.62 134 ARG A CA 1
ATOM 956 C C . ARG A 1 134 ? 2.983 3.237 -4.875 1.00 94.62 134 ARG A C 1
ATOM 958 O O . ARG A 1 134 ? 3.067 3.410 -3.663 1.00 94.62 134 ARG A O 1
ATOM 965 N N . ILE A 1 135 ? 2.383 4.096 -5.688 1.00 94.19 135 ILE A N 1
ATOM 966 C CA . ILE A 1 135 ? 1.853 5.399 -5.258 1.00 94.19 135 ILE A CA 1
ATOM 967 C C . ILE A 1 135 ? 0.323 5.495 -5.342 1.00 94.19 135 ILE A C 1
ATOM 969 O O . ILE A 1 135 ? -0.257 6.375 -4.714 1.00 94.19 135 ILE A O 1
ATOM 973 N N . ALA A 1 136 ? -0.336 4.588 -6.077 1.00 89.94 136 ALA A N 1
ATOM 974 C CA . ALA A 1 136 ? -1.798 4.464 -6.153 1.00 89.94 136 ALA A CA 1
ATOM 975 C C . ALA A 1 136 ? -2.218 3.038 -6.530 1.00 89.94 136 ALA A C 1
ATOM 977 O O . ALA A 1 136 ? -1.419 2.329 -7.175 1.00 89.94 136 ALA A O 1
#

Sequence (136 aa):
MSEYAPDAPGTADHFRRWFENWEAGFAGVSGAPRLVDAALDTTVAAEGISWVGARVAAMAVGAVGSYAFLGASVAISTTFATAGTTKAGSALKYAGMSGTVLSTVSPSGTWECLGHMQNNSPSQSANLATMWVRIA

pLDDT: mean 77.05, std 12.19, range [50.56, 94.62]

Radius of gyration: 26.12 Å; chains: 1; bounding box: 53×48×60 Å

Foldseek 3Di:
DCCPDPPHDQDPVNVVVVVVLVVCCCVVPPPHPNPDDPLPDPDCDPSVCVVVVVVVVCVPALHAFHKAWKFFLDPFDQDADDFFDKDAQVRIAGADLQQHRPDPDGRGAMKTFHAHDDDPDPVRGRTRTTMIGHHD

Secondary structure (DSSP, 8-state):
--TT-TTSPPPHHHHHHHHHHHHHHHHT-TTS--SS-GGGSSS--HHHHHHHHHHHHHTSTTSTT-EEEEEESSS--SSPPPTT-EEEGGGEEEB-TT--B--SPPPPSEEEEEEEPPP--TTS-TTS-EEEEE--